Protein AF-A0A7S3N738-F1 (afdb_monomer_lite)

Organism: NCBI:txid151035

Secondary structure (DSSP, 8-state):
-HHHHHHHHHHHHHHH-SS-SSEEEHHHHHHHHHH-GGGG-----S-S-S----SS-HHHHHHHHHHHHHHHHHHHHHHHHTT-SEEEHHHHHHHHHHHHT-

InterPro domains:
  IPR002048 EF-hand domain [PF13405] (11-34)
  IPR002048 EF-hand domain [PS50222] (4-39)
  IPR011992 EF-hand domain pair [SSF47473] (9-96)
  IPR018247 EF-Hand 1, calcium-binding site [PS00018] (17-29)

Structure (mmCIF, N/CA/C/O backbone):
data_AF-A0A7S3N738-F1
#
_entry.id   AF-A0A7S3N738-F1
#
loop_
_atom_site.group_PDB
_atom_site.id
_atom_site.type_symbol
_atom_site.label_atom_id
_atom_site.label_alt_id
_atom_site.label_comp_id
_atom_site.label_asym_id
_atom_site.label_entity_id
_atom_site.label_seq_id
_atom_site.pdbx_PDB_ins_code
_atom_site.Cartn_x
_atom_site.Cartn_y
_atom_site.Cartn_z
_atom_site.occupancy
_atom_site.B_iso_or_equiv
_atom_site.auth_seq_id
_atom_site.auth_comp_id
_atom_site.auth_asym_id
_atom_site.auth_atom_id
_atom_site.pdbx_PDB_model_num
ATOM 1 N N . TYR A 1 1 ? -19.606 15.149 -9.761 1.00 43.62 1 TYR A N 1
ATOM 2 C CA . TYR A 1 1 ? -18.139 15.305 -9.695 1.00 43.62 1 TYR A CA 1
ATOM 3 C C . TYR A 1 1 ? -17.466 14.388 -8.668 1.00 43.62 1 TYR A C 1
ATOM 5 O O . TYR A 1 1 ? -16.304 14.082 -8.873 1.00 43.62 1 TYR A O 1
ATOM 13 N N . TYR A 1 2 ? -18.171 13.861 -7.654 1.00 49.97 2 TYR A N 1
ATOM 14 C CA . TYR A 1 2 ? -17.624 12.876 -6.696 1.00 49.97 2 TYR A CA 1
ATOM 15 C C . TYR A 1 2 ? -17.377 11.469 -7.265 1.00 49.97 2 TYR A C 1
ATOM 17 O O . TYR A 1 2 ? -16.510 10.750 -6.783 1.00 49.97 2 TYR A O 1
ATOM 25 N N . SER A 1 3 ? -18.105 11.078 -8.313 1.00 59.28 3 SER A N 1
ATOM 26 C CA . SER A 1 3 ? -18.079 9.710 -8.836 1.00 59.28 3 SER A CA 1
ATOM 27 C C . SER A 1 3 ? -16.707 9.289 -9.363 1.00 59.28 3 SER A C 1
ATOM 29 O O . SER A 1 3 ? -16.354 8.126 -9.240 1.00 59.28 3 SER A O 1
ATOM 31 N N . ASN A 1 4 ? -15.916 10.209 -9.918 1.00 72.69 4 ASN A N 1
ATOM 32 C CA . ASN A 1 4 ? -14.628 9.846 -10.511 1.00 72.69 4 ASN A CA 1
ATOM 33 C C . ASN A 1 4 ? -13.545 9.620 -9.453 1.00 72.69 4 ASN A C 1
ATOM 35 O O . ASN A 1 4 ? -12.836 8.628 -9.551 1.00 72.69 4 ASN A O 1
ATOM 39 N N . PHE A 1 5 ? -13.442 10.490 -8.442 1.00 77.12 5 PHE A N 1
ATOM 40 C CA . PHE A 1 5 ? -12.435 10.343 -7.386 1.00 77.12 5 PHE A CA 1
ATOM 41 C C . PHE A 1 5 ? -12.700 9.105 -6.526 1.00 77.12 5 PHE A C 1
ATOM 43 O O . PHE A 1 5 ? -11.785 8.325 -6.282 1.00 77.12 5 PHE A O 1
ATOM 50 N N . ASP A 1 6 ? -13.957 8.881 -6.140 1.00 78.81 6 ASP A N 1
ATOM 51 C CA . ASP A 1 6 ? -14.360 7.707 -5.363 1.00 78.81 6 ASP A CA 1
ATOM 52 C C . ASP A 1 6 ? -14.101 6.409 -6.145 1.00 78.81 6 ASP A C 1
ATOM 54 O O . ASP A 1 6 ? -13.421 5.510 -5.658 1.00 78.81 6 ASP A O 1
ATOM 58 N N . THR A 1 7 ? -14.502 6.363 -7.424 1.00 81.62 7 THR A N 1
ATOM 59 C CA . THR A 1 7 ? -14.256 5.199 -8.295 1.00 81.62 7 THR A CA 1
ATOM 60 C C . THR A 1 7 ? -12.764 4.961 -8.536 1.00 81.62 7 THR A C 1
ATOM 62 O O . THR A 1 7 ? -12.323 3.815 -8.554 1.00 81.62 7 THR A O 1
ATOM 65 N N . GLN A 1 8 ? -11.963 6.016 -8.711 1.00 82.56 8 GLN A N 1
ATOM 66 C CA . GLN A 1 8 ? -10.510 5.891 -8.860 1.00 82.56 8 GLN A CA 1
ATOM 67 C C . GLN A 1 8 ? -9.854 5.401 -7.568 1.00 82.56 8 GLN A C 1
ATOM 69 O O . GLN A 1 8 ? -8.997 4.525 -7.618 1.00 82.56 8 GLN A O 1
ATOM 74 N N . THR A 1 9 ? -10.282 5.920 -6.419 1.00 83.00 9 THR A N 1
ATOM 75 C CA . THR A 1 9 ? -9.768 5.519 -5.103 1.00 83.00 9 THR A CA 1
ATOM 76 C C . THR A 1 9 ? -10.121 4.066 -4.812 1.00 83.00 9 THR A C 1
ATOM 78 O O . THR A 1 9 ? -9.263 3.306 -4.373 1.00 83.00 9 THR A O 1
ATOM 81 N N . ARG A 1 10 ? -11.347 3.653 -5.148 1.00 84.81 10 ARG A N 1
ATOM 82 C CA . ARG A 1 10 ? -11.810 2.265 -5.083 1.00 84.81 10 ARG A CA 1
ATOM 83 C C . ARG A 1 10 ? -10.986 1.346 -5.975 1.00 84.81 10 ARG A C 1
ATOM 85 O O . ARG A 1 10 ? -10.508 0.328 -5.505 1.00 84.81 10 ARG A O 1
ATOM 92 N N . LEU A 1 11 ? -10.752 1.742 -7.226 1.00 86.00 11 LEU A N 1
ATOM 93 C CA . LEU A 1 11 ? -9.929 0.966 -8.152 1.00 86.00 11 LEU A CA 1
ATOM 94 C C . LEU A 1 11 ? -8.500 0.788 -7.627 1.00 86.00 11 LEU A C 1
ATOM 96 O O . LEU A 1 11 ? -7.936 -0.293 -7.736 1.00 86.00 11 LEU A O 1
ATOM 100 N N . VAL A 1 12 ? -7.905 1.846 -7.071 1.00 85.25 12 VAL A N 1
ATOM 101 C CA . VAL A 1 12 ? -6.559 1.778 -6.491 1.00 85.25 12 VAL A CA 1
ATOM 102 C C . VAL A 1 12 ? -6.547 0.881 -5.254 1.00 85.25 12 VAL A C 1
ATOM 104 O O . VAL A 1 12 ? -5.631 0.077 -5.111 1.00 85.25 12 VAL A O 1
ATOM 107 N N . PHE A 1 13 ? -7.561 0.976 -4.394 1.00 87.88 13 PHE A N 1
ATOM 108 C CA . PHE A 1 13 ? -7.705 0.095 -3.239 1.00 87.88 13 PHE A CA 1
ATOM 109 C C . PHE A 1 13 ? -7.821 -1.373 -3.663 1.00 87.88 13 PHE A C 1
ATOM 111 O O . PHE A 1 13 ? -7.071 -2.199 -3.162 1.00 87.88 13 PHE A O 1
ATOM 118 N N . ASP A 1 14 ? -8.660 -1.675 -4.655 1.00 86.31 14 ASP A N 1
ATOM 119 C CA . ASP A 1 14 ? -8.854 -3.030 -5.189 1.00 86.31 14 ASP A CA 1
ATOM 120 C C . ASP A 1 14 ? -7.584 -3.606 -5.845 1.00 86.31 14 ASP A C 1
ATOM 122 O O . ASP A 1 14 ? -7.433 -4.821 -5.950 1.00 86.31 14 ASP A O 1
ATOM 126 N N . ILE A 1 15 ? -6.669 -2.755 -6.326 1.00 86.12 15 ILE A N 1
ATOM 127 C CA . ILE A 1 15 ? -5.359 -3.202 -6.823 1.00 86.12 15 ILE A CA 1
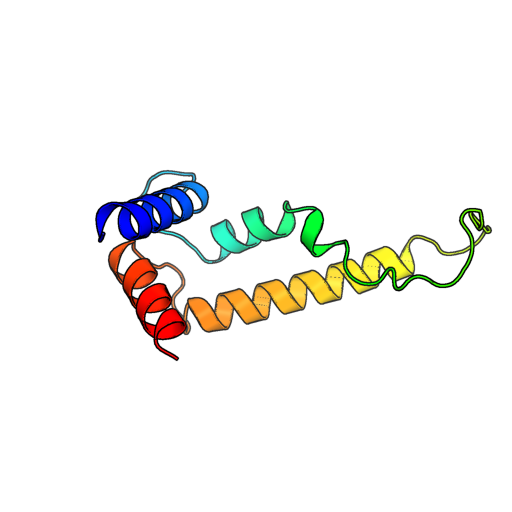ATOM 128 C C . ILE A 1 15 ? -4.469 -3.644 -5.658 1.00 86.12 15 ILE A C 1
ATOM 130 O O . ILE A 1 15 ? -3.705 -4.593 -5.823 1.00 86.12 15 ILE A O 1
ATOM 134 N N . TYR A 1 16 ? -4.548 -2.953 -4.517 1.00 86.00 16 TYR A N 1
ATOM 135 C CA . TYR A 1 16 ? -3.771 -3.278 -3.324 1.00 86.00 16 TYR A CA 1
ATOM 136 C C . TYR A 1 16 ? -4.357 -4.456 -2.530 1.00 86.00 16 TYR A C 1
ATOM 138 O O . TYR A 1 16 ? -3.590 -5.288 -2.057 1.00 86.00 16 TYR A O 1
ATOM 146 N N . ASP A 1 17 ? -5.682 -4.558 -2.427 1.00 86.94 17 ASP A N 1
ATOM 147 C CA . ASP A 1 17 ? -6.416 -5.650 -1.770 1.00 86.94 17 ASP A CA 1
ATOM 148 C C . ASP A 1 17 ? -6.546 -6.863 -2.717 1.00 86.94 17 ASP A C 1
ATOM 150 O O . ASP A 1 17 ? -7.577 -7.098 -3.358 1.00 86.94 17 ASP A O 1
ATOM 154 N N . PHE A 1 18 ? -5.447 -7.608 -2.882 1.00 79.81 18 PHE A N 1
ATOM 155 C CA . PHE A 1 18 ? -5.380 -8.723 -3.837 1.00 79.81 18 PHE A CA 1
ATOM 156 C C . PHE A 1 18 ? -6.265 -9.913 -3.426 1.00 79.81 18 PHE A C 1
ATOM 158 O O . PHE A 1 18 ? -6.820 -10.596 -4.297 1.00 79.81 18 PHE A O 1
ATOM 165 N N . ASP A 1 19 ? -6.372 -10.186 -2.123 1.00 82.94 19 ASP A N 1
ATOM 166 C CA . ASP A 1 19 ? -7.135 -11.301 -1.559 1.00 82.94 19 ASP A CA 1
ATOM 167 C C . ASP A 1 19 ? -8.594 -10.936 -1.251 1.00 82.94 19 ASP A C 1
ATOM 169 O O . ASP A 1 19 ? -9.405 -11.834 -1.004 1.00 82.94 19 ASP A O 1
ATOM 173 N N . LYS A 1 20 ? -8.960 -9.659 -1.418 1.00 84.75 20 LYS A N 1
ATOM 174 C CA . LYS A 1 20 ? -10.321 -9.123 -1.289 1.00 84.75 20 LYS A CA 1
ATOM 175 C C . LYS A 1 20 ? -10.881 -9.301 0.114 1.00 84.75 20 LYS A C 1
ATOM 177 O O . LYS A 1 20 ? -12.079 -9.564 0.276 1.00 84.75 20 LYS A O 1
ATOM 182 N N . ASP A 1 21 ? -10.021 -9.191 1.121 1.00 87.44 21 ASP A N 1
ATOM 183 C CA . ASP A 1 21 ? -10.416 -9.289 2.525 1.00 87.44 21 ASP A CA 1
ATOM 184 C C . ASP A 1 21 ? -10.961 -7.950 3.071 1.00 87.44 21 ASP A C 1
ATOM 186 O O . ASP A 1 21 ? -11.502 -7.897 4.183 1.00 87.44 21 ASP A O 1
ATOM 190 N N . GLY A 1 22 ? -10.908 -6.886 2.257 1.00 86.44 22 GLY A N 1
ATOM 191 C CA . GLY A 1 22 ? -11.358 -5.540 2.601 1.00 86.44 22 GLY A CA 1
ATOM 192 C C . GLY A 1 22 ? -10.325 -4.738 3.393 1.00 86.44 22 GLY A C 1
ATOM 193 O O . GLY A 1 22 ? -10.641 -3.646 3.885 1.00 86.44 22 GLY A O 1
ATOM 194 N N . PHE A 1 23 ? -9.108 -5.258 3.523 1.00 88.75 23 PHE A N 1
ATOM 195 C CA . PHE A 1 23 ? -7.978 -4.625 4.172 1.00 88.75 23 PHE A CA 1
ATOM 196 C C . PHE A 1 23 ? -6.776 -4.613 3.233 1.00 88.75 23 PHE A C 1
ATOM 198 O O . PHE A 1 23 ? -6.539 -5.506 2.439 1.00 88.75 23 PHE A O 1
ATOM 205 N N . VAL A 1 24 ? -5.969 -3.568 3.357 1.00 89.50 24 VAL A N 1
ATOM 206 C CA . VAL A 1 24 ? -4.667 -3.503 2.700 1.00 89.50 24 VAL A CA 1
ATOM 207 C C . VAL A 1 24 ? -3.616 -3.554 3.786 1.00 89.50 24 VAL A C 1
ATOM 209 O O . VAL A 1 24 ? -3.620 -2.719 4.699 1.00 89.50 24 VAL A O 1
ATOM 212 N N . THR A 1 25 ? -2.717 -4.530 3.715 1.00 89.31 25 THR A N 1
ATOM 213 C CA . THR A 1 25 ? -1.583 -4.627 4.632 1.00 89.31 25 THR A CA 1
ATOM 214 C C . THR A 1 25 ? -0.370 -3.883 4.085 1.00 89.31 25 THR A C 1
ATOM 216 O O . THR A 1 25 ? -0.259 -3.578 2.894 1.00 89.31 25 THR A O 1
ATOM 219 N N . LYS A 1 26 ? 0.587 -3.593 4.971 1.00 87.44 26 LYS A N 1
ATOM 220 C CA . LYS A 1 26 ? 1.879 -3.024 4.563 1.00 87.44 26 LYS A CA 1
ATOM 221 C C . LYS A 1 26 ? 2.585 -3.877 3.507 1.00 87.44 26 LYS A C 1
ATOM 223 O O . LYS A 1 26 ? 3.233 -3.335 2.611 1.00 87.44 26 LYS A O 1
ATOM 228 N N . GLU A 1 27 ? 2.481 -5.198 3.628 1.00 83.94 27 GLU A N 1
ATOM 229 C CA . GLU A 1 27 ? 3.194 -6.120 2.749 1.00 83.94 27 GLU A CA 1
ATOM 230 C C . GLU A 1 27 ? 2.579 -6.135 1.345 1.00 83.94 27 GLU A C 1
ATOM 232 O O . GLU A 1 27 ? 3.327 -6.148 0.371 1.00 83.94 27 GLU A O 1
ATOM 237 N N . ASP A 1 28 ? 1.255 -5.998 1.218 1.00 85.00 28 ASP A N 1
ATOM 238 C CA . ASP A 1 28 ? 0.576 -5.932 -0.086 1.00 85.00 28 ASP A CA 1
ATOM 239 C C . ASP A 1 28 ? 1.050 -4.727 -0.905 1.00 85.00 28 ASP A C 1
ATOM 241 O O . ASP A 1 28 ? 1.441 -4.842 -2.073 1.00 85.00 28 ASP A O 1
ATOM 245 N N . VAL A 1 29 ? 1.116 -3.560 -0.256 1.00 84.88 29 VAL A N 1
ATOM 246 C CA . VAL A 1 29 ? 1.620 -2.323 -0.866 1.00 84.88 29 VAL A CA 1
ATOM 247 C C . VAL A 1 29 ? 3.094 -2.468 -1.236 1.00 84.88 29 VAL A C 1
ATOM 249 O O . VAL A 1 29 ? 3.496 -2.101 -2.343 1.00 84.88 29 VAL A O 1
ATOM 252 N N . ARG A 1 30 ? 3.911 -3.041 -0.344 1.00 83.75 30 ARG A N 1
ATOM 253 C CA . ARG A 1 30 ? 5.340 -3.275 -0.592 1.00 83.75 30 ARG A CA 1
ATOM 254 C C . ARG A 1 30 ? 5.562 -4.173 -1.801 1.00 83.75 30 ARG A C 1
ATOM 256 O O . ARG A 1 30 ? 6.392 -3.858 -2.658 1.00 83.75 30 ARG A O 1
ATOM 263 N N . ILE A 1 31 ? 4.819 -5.273 -1.867 1.00 83.38 31 ILE A N 1
ATOM 264 C CA . ILE A 1 31 ? 4.843 -6.235 -2.961 1.00 83.38 31 ILE A CA 1
ATOM 265 C C . ILE A 1 31 ? 4.548 -5.501 -4.265 1.00 83.38 31 ILE A C 1
ATOM 267 O O . ILE A 1 31 ? 5.405 -5.474 -5.150 1.00 83.38 31 ILE A O 1
ATOM 271 N N . ILE A 1 32 ? 3.408 -4.821 -4.360 1.00 83.19 32 ILE A N 1
ATOM 272 C CA . ILE A 1 32 ? 2.982 -4.143 -5.589 1.00 83.19 32 ILE A CA 1
ATOM 273 C C . ILE A 1 32 ? 3.999 -3.089 -6.027 1.00 83.19 32 ILE A C 1
ATOM 275 O O . ILE A 1 32 ? 4.433 -3.103 -7.181 1.00 83.19 32 ILE A O 1
ATOM 279 N N . LEU A 1 33 ? 4.466 -2.236 -5.110 1.00 79.19 33 LEU A N 1
ATOM 280 C CA . LEU A 1 33 ? 5.472 -1.219 -5.423 1.00 79.19 33 LEU A CA 1
ATOM 281 C C . LEU A 1 33 ? 6.800 -1.844 -5.885 1.00 79.19 33 LEU A C 1
ATOM 283 O O . LEU A 1 33 ? 7.422 -1.341 -6.819 1.00 79.19 33 LEU A O 1
ATOM 287 N N . SER A 1 34 ? 7.218 -2.983 -5.324 1.00 76.50 34 SER A N 1
ATOM 288 C CA . SER A 1 34 ? 8.461 -3.662 -5.727 1.00 76.50 34 SER A CA 1
ATOM 289 C C . SER A 1 34 ? 8.439 -4.200 -7.171 1.00 76.50 34 SER A C 1
ATOM 291 O O . SER A 1 34 ? 9.488 -4.289 -7.836 1.00 76.50 34 SER A O 1
ATOM 293 N N . TYR A 1 35 ? 7.243 -4.522 -7.673 1.00 75.25 35 TYR A N 1
ATOM 294 C CA . TYR A 1 35 ? 7.026 -5.029 -9.026 1.00 75.25 35 TYR A CA 1
ATOM 295 C C . TYR A 1 35 ? 6.895 -3.920 -10.073 1.00 75.25 35 TYR A C 1
ATOM 297 O O . TYR A 1 35 ? 7.125 -4.191 -11.252 1.00 75.25 35 TYR A O 1
ATOM 305 N N . ILE A 1 36 ? 6.617 -2.673 -9.674 1.00 75.81 36 ILE A N 1
ATOM 306 C CA . ILE A 1 36 ? 6.499 -1.538 -10.597 1.00 75.81 36 ILE A CA 1
ATOM 307 C C . ILE A 1 36 ? 7.886 -1.179 -11.174 1.00 75.81 36 ILE A C 1
ATOM 309 O O . ILE A 1 36 ? 8.758 -0.670 -10.462 1.00 75.81 36 ILE A O 1
ATOM 313 N N . PRO A 1 37 ? 8.136 -1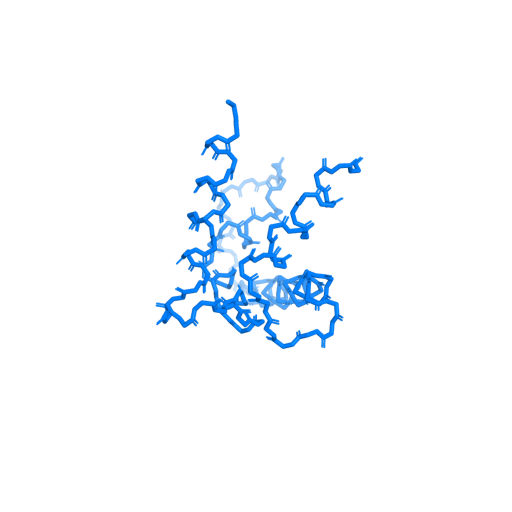.398 -12.485 1.00 59.06 37 PRO A N 1
ATOM 314 C CA . PRO A 1 37 ? 9.462 -1.196 -13.076 1.00 59.06 37 PRO A CA 1
ATOM 315 C C . PRO A 1 37 ? 9.887 0.277 -13.132 1.00 59.06 37 PRO A C 1
ATOM 317 O O . PRO A 1 37 ? 11.078 0.570 -13.213 1.00 59.06 37 PRO A O 1
ATOM 320 N N . SER A 1 38 ? 8.933 1.213 -13.105 1.00 56.44 38 SER A N 1
ATOM 321 C CA . SER A 1 38 ? 9.190 2.653 -13.239 1.00 56.44 38 SER A CA 1
ATOM 322 C C . SER A 1 38 ? 9.857 3.279 -12.012 1.00 56.44 38 SER A C 1
ATOM 324 O O . SER A 1 38 ? 10.557 4.276 -12.174 1.00 56.44 38 SER A O 1
ATOM 326 N N . LEU A 1 39 ? 9.746 2.670 -10.823 1.00 56.19 39 LEU A N 1
ATOM 327 C CA . LEU A 1 39 ? 10.507 3.092 -9.637 1.00 56.19 39 LEU A CA 1
ATOM 328 C C . LEU A 1 39 ? 12.012 2.822 -9.793 1.00 56.19 39 LEU A C 1
ATOM 330 O O . LEU A 1 3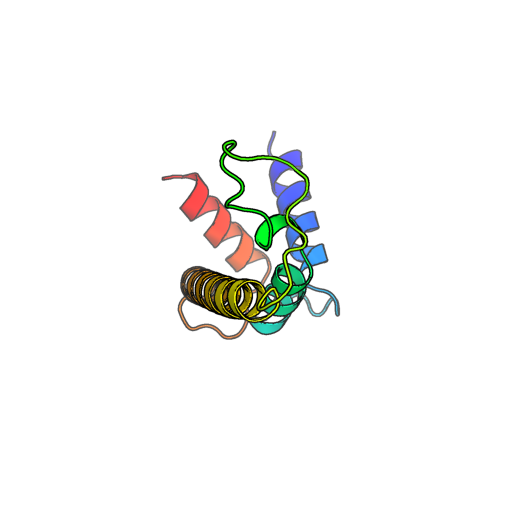9 ? 12.834 3.524 -9.221 1.00 56.19 39 LEU A O 1
ATOM 334 N N . LYS A 1 40 ? 12.392 1.867 -10.653 1.00 54.72 40 LYS A N 1
ATOM 335 C CA . LYS A 1 40 ? 13.792 1.504 -10.945 1.00 54.72 40 LYS A CA 1
ATOM 336 C C . LYS A 1 40 ? 14.468 2.457 -11.933 1.00 54.72 40 LYS A C 1
ATOM 338 O O . LYS A 1 40 ? 15.647 2.302 -12.234 1.00 54.72 40 LYS A O 1
ATOM 343 N N . LYS A 1 41 ? 13.720 3.419 -12.485 1.00 55.09 41 LYS A N 1
ATOM 344 C CA . LYS A 1 41 ? 14.116 4.188 -13.670 1.00 55.09 41 LYS A CA 1
ATOM 345 C C . LYS A 1 41 ? 14.096 5.696 -13.419 1.00 55.09 41 LYS A C 1
ATOM 347 O O . LYS A 1 41 ? 13.554 6.452 -14.217 1.00 55.09 41 LYS A O 1
ATOM 352 N N . LYS A 1 42 ? 14.723 6.162 -12.338 1.00 52.00 42 LYS A N 1
ATOM 353 C CA . LYS A 1 42 ? 15.059 7.585 -12.184 1.00 52.00 42 LYS A CA 1
ATOM 354 C C . LYS A 1 42 ? 16.502 7.751 -11.737 1.00 52.00 42 LYS A C 1
ATOM 356 O O . LYS A 1 42 ? 16.759 7.802 -10.549 1.00 52.00 42 LYS A O 1
ATOM 361 N N . ARG A 1 43 ? 17.404 7.828 -12.725 1.00 49.69 43 ARG A N 1
ATOM 362 C CA . ARG A 1 43 ? 18.513 8.798 -12.898 1.00 49.69 43 ARG A CA 1
ATOM 363 C C . ARG A 1 43 ? 19.251 8.459 -14.201 1.00 49.69 43 ARG A C 1
ATOM 365 O O . ARG A 1 43 ? 20.386 8.008 -14.194 1.00 49.69 43 ARG A O 1
ATOM 372 N N . ARG A 1 44 ? 18.590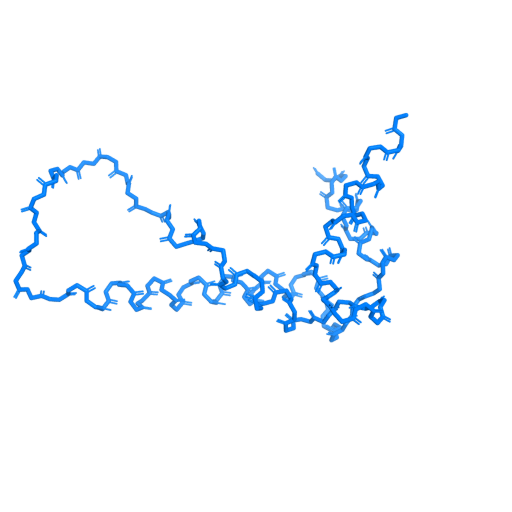 8.631 -15.345 1.00 45.41 44 ARG A N 1
ATOM 373 C CA . ARG A 1 44 ? 19.312 8.844 -16.607 1.00 45.41 44 ARG A CA 1
ATOM 374 C C . ARG A 1 44 ? 19.052 10.280 -17.003 1.00 45.41 44 ARG A C 1
ATOM 376 O O . ARG A 1 44 ? 18.167 10.562 -17.801 1.00 45.41 44 ARG A O 1
ATOM 383 N N . ASP A 1 45 ? 19.755 11.170 -16.314 1.00 43.97 45 ASP A N 1
ATOM 384 C CA . ASP A 1 45 ? 19.947 12.514 -16.823 1.00 43.97 45 ASP A CA 1
ATOM 385 C C . ASP A 1 45 ? 20.752 12.384 -18.120 1.00 43.97 45 ASP A C 1
ATOM 387 O O . ASP A 1 45 ? 21.686 11.580 -18.214 1.00 43.97 45 ASP A O 1
ATOM 391 N N . HIS A 1 46 ? 20.318 13.086 -19.155 1.00 44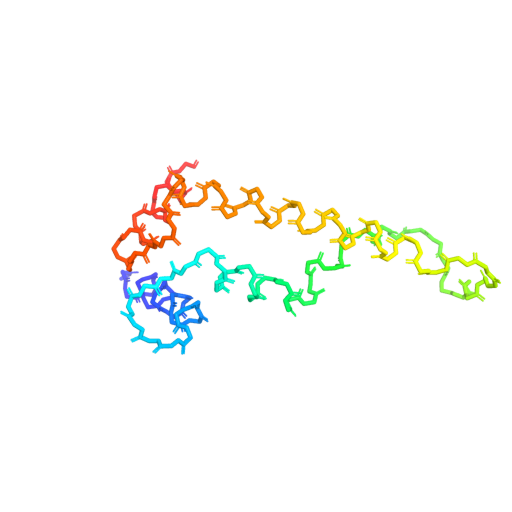.25 46 HIS A N 1
ATOM 392 C CA . HIS A 1 46 ? 20.905 13.008 -20.482 1.00 44.25 46 HIS A CA 1
ATOM 393 C C . HIS A 1 46 ? 22.278 13.689 -20.487 1.00 44.25 46 HIS A C 1
ATOM 395 O O . HIS A 1 46 ? 22.405 14.853 -20.850 1.00 44.25 46 HIS A O 1
ATOM 401 N N . SER A 1 47 ? 23.331 12.942 -20.174 1.00 43.91 47 SER A N 1
ATOM 402 C CA . SER A 1 47 ? 24.635 13.166 -20.789 1.00 43.91 47 SER A CA 1
ATOM 403 C C . SER A 1 47 ? 25.419 11.862 -20.809 1.00 43.91 47 SER A C 1
ATOM 405 O O . SER A 1 47 ? 25.617 11.240 -19.775 1.00 43.91 47 SER A O 1
ATOM 407 N N . HIS A 1 48 ? 25.903 11.510 -22.000 1.00 39.72 48 HIS A N 1
ATOM 408 C CA . HIS A 1 48 ? 26.822 10.414 -22.327 1.00 39.72 48 HIS A CA 1
ATOM 409 C C . HIS A 1 48 ? 26.199 9.114 -22.864 1.00 39.72 48 HIS A C 1
ATOM 411 O O . HIS A 1 48 ? 25.825 8.200 -22.144 1.00 39.72 48 HIS A O 1
ATOM 417 N N . LYS A 1 49 ? 26.177 9.082 -24.206 1.00 39.88 49 LYS A N 1
ATOM 418 C CA . LYS A 1 49 ? 26.518 7.966 -25.104 1.00 39.88 49 LYS A CA 1
ATOM 419 C C . LYS A 1 49 ? 26.005 6.575 -24.715 1.00 39.88 49 LYS A C 1
ATOM 421 O O . LYS A 1 49 ? 26.577 5.879 -23.884 1.00 39.88 49 LYS A O 1
ATOM 426 N N . GLU A 1 50 ? 25.010 6.124 -25.473 1.00 40.75 50 GLU A N 1
ATOM 427 C CA . GLU A 1 50 ? 24.725 4.703 -25.668 1.00 40.75 50 GLU A CA 1
ATOM 428 C C . GLU A 1 50 ? 25.998 3.991 -26.162 1.00 40.75 50 GLU A C 1
ATOM 430 O O . GLU A 1 50 ? 26.589 4.413 -27.157 1.00 40.75 50 GLU A O 1
ATOM 435 N N . GLY A 1 51 ? 26.443 2.942 -25.457 1.00 48.41 51 GLY A N 1
ATOM 436 C CA . GLY A 1 51 ? 27.538 2.083 -25.933 1.00 48.41 51 GLY A CA 1
ATOM 437 C C . GLY A 1 51 ? 28.665 1.728 -24.958 1.00 48.41 51 GLY A C 1
ATOM 438 O O . GLY A 1 51 ? 29.657 1.178 -25.418 1.00 48.41 51 GLY A O 1
ATOM 439 N N . LEU A 1 52 ? 28.551 1.973 -23.650 1.00 40.09 52 LEU A N 1
ATOM 440 C CA . LEU A 1 52 ? 29.506 1.445 -22.660 1.00 40.09 52 LEU A CA 1
ATOM 441 C C . LEU A 1 52 ? 28.888 0.269 -21.893 1.00 40.09 52 LEU A C 1
ATOM 443 O O . LEU A 1 52 ? 28.568 0.358 -20.713 1.00 40.09 52 LEU A O 1
ATOM 447 N N . TYR A 1 53 ? 28.724 -0.857 -22.591 1.00 47.09 53 TYR A N 1
ATOM 448 C CA . TYR A 1 53 ? 28.830 -2.173 -21.952 1.00 47.09 53 TYR A CA 1
ATOM 449 C C . TYR A 1 53 ? 30.319 -2.405 -21.638 1.00 47.09 53 TYR A C 1
ATOM 451 O O . TYR A 1 53 ? 30.966 -3.228 -22.276 1.00 47.09 53 TYR A O 1
ATOM 459 N N . ASP A 1 54 ? 30.889 -1.625 -20.716 1.00 42.62 54 ASP A N 1
ATOM 460 C CA . ASP A 1 54 ? 32.304 -1.735 -20.352 1.00 42.62 54 ASP A CA 1
ATOM 461 C C . ASP A 1 54 ? 32.446 -2.584 -19.083 1.00 42.62 54 ASP A C 1
ATOM 463 O O . ASP A 1 54 ? 32.350 -2.137 -17.945 1.00 42.62 54 ASP A O 1
ATOM 467 N N . GLN A 1 55 ? 32.524 -3.883 -19.348 1.00 50.97 55 GLN A N 1
ATOM 468 C CA . GLN A 1 55 ? 33.590 -4.782 -18.914 1.00 50.97 55 GLN A CA 1
ATOM 469 C C . GLN A 1 55 ? 33.894 -5.030 -17.423 1.00 50.97 55 GLN A C 1
ATOM 471 O O . GLN A 1 55 ? 34.548 -6.029 -17.175 1.00 50.97 55 GLN A O 1
ATOM 476 N N . GLU A 1 56 ? 33.389 -4.299 -16.428 1.00 45.50 56 GLU A N 1
ATOM 477 C CA . GLU A 1 56 ? 33.572 -4.655 -15.001 1.00 45.50 56 GLU A CA 1
ATOM 478 C C . GLU A 1 56 ? 32.607 -3.835 -14.110 1.00 45.50 56 GLU A C 1
ATOM 480 O O . GLU A 1 56 ? 32.857 -2.669 -13.836 1.00 45.50 56 GLU A O 1
ATOM 485 N N . GLY A 1 57 ? 31.493 -4.415 -13.629 1.00 46.84 57 GLY A N 1
ATOM 486 C CA . GLY A 1 57 ? 30.770 -3.833 -12.474 1.00 46.84 57 GLY A CA 1
ATOM 487 C C . GLY A 1 57 ? 29.300 -3.405 -12.623 1.00 46.84 57 GLY A C 1
ATOM 488 O O . GLY A 1 57 ? 28.784 -2.741 -11.730 1.00 46.84 57 GLY A O 1
ATOM 489 N N . GLY A 1 58 ? 28.565 -3.840 -13.653 1.00 49.22 58 GLY A N 1
ATOM 490 C CA . GLY A 1 58 ? 27.135 -3.501 -13.823 1.00 49.22 58 GLY A CA 1
ATOM 491 C C . GLY A 1 58 ? 26.158 -4.014 -12.742 1.00 49.22 58 GLY A C 1
ATOM 492 O O . GLY A 1 58 ? 24.984 -3.674 -12.777 1.00 49.22 58 GLY A O 1
ATOM 493 N N . GLY A 1 59 ? 26.602 -4.831 -11.779 1.00 52.03 59 GLY A N 1
ATOM 494 C CA . GLY A 1 59 ? 25.728 -5.406 -10.744 1.00 52.03 59 GLY A CA 1
ATOM 495 C C . GLY A 1 59 ? 25.614 -4.592 -9.449 1.00 52.03 59 GLY A C 1
ATOM 496 O O . GLY A 1 59 ? 24.605 -4.693 -8.753 1.00 52.03 59 GLY A O 1
ATOM 497 N N . GLN A 1 60 ? 26.629 -3.795 -9.099 1.00 51.25 60 GLN A N 1
ATOM 498 C CA . GLN A 1 60 ? 26.676 -3.090 -7.808 1.00 51.25 60 GLN A CA 1
ATOM 499 C C . GLN A 1 60 ? 25.838 -1.809 -7.803 1.00 51.25 60 GLN A C 1
ATOM 501 O O . GLN A 1 60 ? 25.170 -1.529 -6.809 1.00 51.25 60 GLN A O 1
ATOM 506 N N . GLU A 1 61 ? 25.817 -1.066 -8.911 1.00 54.28 61 GLU A N 1
ATOM 507 C CA . GLU A 1 61 ? 24.954 0.114 -9.056 1.00 54.28 61 GLU A CA 1
ATOM 508 C C . GLU A 1 61 ? 23.473 -0.279 -9.061 1.00 54.28 61 GLU A C 1
ATOM 510 O O . GLU A 1 61 ? 22.674 0.317 -8.340 1.00 54.28 61 GLU A O 1
ATOM 515 N N . ASP A 1 62 ? 23.123 -1.357 -9.769 1.00 64.50 62 ASP A N 1
ATOM 516 C CA . ASP A 1 62 ? 21.777 -1.932 -9.753 1.00 64.50 62 ASP A CA 1
ATOM 517 C C . ASP A 1 62 ? 21.373 -2.422 -8.355 1.00 64.50 62 ASP A C 1
ATOM 519 O O . ASP A 1 62 ? 20.212 -2.294 -7.963 1.00 64.50 62 ASP A O 1
ATOM 523 N N . PHE A 1 63 ? 22.311 -2.981 -7.585 1.00 66.50 63 PHE A N 1
ATOM 524 C CA . PHE A 1 63 ? 22.055 -3.436 -6.219 1.00 66.50 63 PHE A CA 1
ATOM 525 C C . PHE A 1 63 ? 21.845 -2.269 -5.247 1.00 66.50 63 PHE A C 1
ATOM 527 O O . PHE A 1 63 ? 20.846 -2.249 -4.531 1.00 66.50 63 PHE A O 1
ATOM 534 N N . ASN A 1 64 ? 22.725 -1.266 -5.260 1.00 70.75 64 ASN A N 1
ATOM 535 C CA . ASN A 1 64 ? 22.591 -0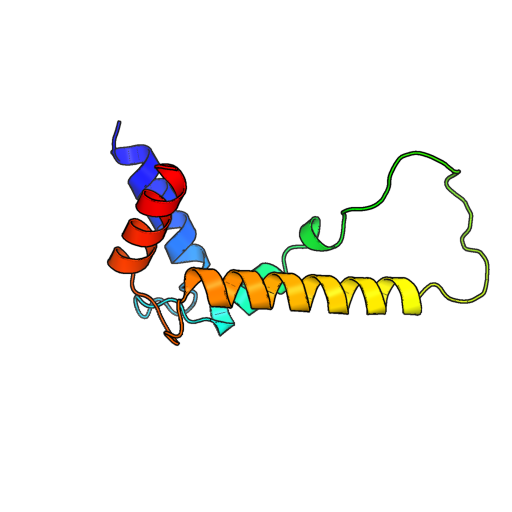.079 -4.412 1.00 70.75 64 ASN A CA 1
ATOM 536 C C . ASN A 1 64 ? 21.315 0.708 -4.738 1.00 70.75 64 ASN A C 1
ATOM 538 O O . ASN A 1 64 ? 20.602 1.123 -3.826 1.00 70.75 64 ASN A O 1
ATOM 542 N N . MET A 1 65 ? 20.976 0.838 -6.023 1.00 70.38 65 MET A N 1
ATOM 543 C CA . MET A 1 65 ? 19.715 1.435 -6.467 1.00 70.38 65 MET A CA 1
ATOM 544 C C . MET A 1 65 ? 18.510 0.648 -5.929 1.00 70.38 65 MET A C 1
ATOM 546 O O . MET A 1 65 ? 17.544 1.232 -5.445 1.00 70.38 65 MET A O 1
ATOM 550 N N . ARG A 1 66 ? 18.559 -0.692 -5.969 1.00 72.12 66 ARG A N 1
ATOM 551 C CA . ARG A 1 66 ? 17.494 -1.539 -5.407 1.00 72.12 66 ARG A CA 1
ATOM 552 C C . ARG A 1 66 ? 17.345 -1.353 -3.901 1.00 72.12 66 ARG A C 1
ATOM 554 O O . ARG A 1 66 ? 16.209 -1.319 -3.443 1.00 72.12 66 ARG A O 1
ATOM 561 N N . ILE A 1 67 ? 18.444 -1.225 -3.154 1.00 78.56 67 ILE A N 1
ATOM 562 C CA . ILE A 1 67 ? 18.395 -0.954 -1.709 1.00 78.56 67 ILE A CA 1
ATOM 563 C C . ILE A 1 67 ? 17.722 0.395 -1.452 1.00 78.56 67 ILE A C 1
ATOM 565 O O . ILE A 1 67 ? 16.770 0.456 -0.683 1.00 78.56 67 ILE A O 1
ATOM 569 N N . GLN A 1 68 ? 18.146 1.450 -2.151 1.00 80.19 68 GLN A N 1
ATOM 570 C CA . GLN A 1 68 ? 17.575 2.791 -1.988 1.00 80.19 68 GLN A CA 1
ATOM 571 C C . GLN A 1 68 ? 16.070 2.823 -2.274 1.00 80.19 68 GLN A C 1
ATOM 573 O O . GLN A 1 68 ? 15.309 3.379 -1.491 1.00 80.19 68 GLN A O 1
ATOM 578 N N . ILE A 1 69 ? 15.619 2.162 -3.343 1.00 78.38 69 ILE A N 1
ATOM 579 C CA . ILE A 1 69 ? 14.188 2.070 -3.670 1.00 78.38 69 ILE A CA 1
ATOM 580 C C . ILE A 1 69 ? 13.418 1.314 -2.582 1.00 78.38 69 ILE A C 1
ATOM 582 O O . ILE A 1 69 ? 12.297 1.688 -2.250 1.00 78.38 69 ILE A O 1
ATOM 586 N N . GLN A 1 70 ? 13.989 0.244 -2.027 1.00 80.94 70 GLN A N 1
ATOM 587 C CA . GLN A 1 70 ? 13.352 -0.499 -0.936 1.00 80.94 70 GLN A CA 1
ATOM 588 C C . GLN A 1 70 ? 13.253 0.339 0.346 1.00 80.94 70 GLN A C 1
ATOM 590 O O . GLN A 1 70 ? 12.223 0.278 1.022 1.00 80.94 70 GLN A O 1
ATOM 595 N N . ASP A 1 71 ? 14.268 1.148 0.651 1.00 84.69 71 ASP A N 1
ATOM 596 C CA . ASP A 1 71 ? 14.239 2.088 1.775 1.00 84.69 71 ASP A CA 1
ATOM 597 C C . ASP A 1 71 ? 13.182 3.182 1.561 1.00 84.69 71 ASP A C 1
ATOM 599 O O . ASP A 1 71 ? 12.401 3.462 2.470 1.00 84.69 71 ASP A O 1
ATOM 603 N N . GLU A 1 72 ? 13.087 3.755 0.357 1.00 83.50 72 GLU A N 1
ATOM 604 C CA . GLU A 1 72 ? 12.060 4.748 0.010 1.00 83.50 72 GLU A CA 1
ATOM 605 C C . GLU A 1 72 ? 10.642 4.168 0.102 1.00 83.50 72 GLU A C 1
ATOM 607 O O . GLU A 1 72 ? 9.754 4.789 0.689 1.00 83.50 72 GLU A O 1
ATOM 612 N N . ILE A 1 73 ? 10.427 2.955 -0.424 1.00 83.44 73 ILE A N 1
ATOM 613 C CA . ILE A 1 73 ? 9.146 2.242 -0.306 1.00 83.44 73 ILE A CA 1
ATOM 614 C C . ILE A 1 73 ? 8.802 2.014 1.170 1.00 83.44 73 ILE A C 1
ATOM 616 O O . ILE A 1 73 ? 7.660 2.228 1.571 1.00 83.44 73 ILE A O 1
ATOM 620 N N . SER A 1 74 ? 9.780 1.624 1.990 1.00 84.56 74 SER A N 1
ATOM 621 C CA . SER A 1 74 ? 9.562 1.389 3.422 1.00 84.56 74 SER A CA 1
ATOM 622 C C . SER A 1 74 ? 9.167 2.676 4.152 1.00 84.56 74 SER A C 1
ATOM 624 O O . SER A 1 74 ? 8.202 2.678 4.914 1.00 84.56 74 SER A O 1
ATOM 626 N N . GLN A 1 75 ? 9.846 3.791 3.864 1.00 85.50 75 GLN A N 1
ATOM 627 C CA . GLN A 1 75 ? 9.507 5.102 4.427 1.00 85.50 75 GLN A CA 1
ATOM 628 C C . GLN A 1 75 ? 8.103 5.559 4.017 1.00 85.50 75 GLN A C 1
ATOM 630 O O . GLN A 1 75 ? 7.343 6.034 4.862 1.00 85.50 75 GLN A O 1
ATOM 635 N N . LEU A 1 76 ? 7.737 5.385 2.742 1.00 83.06 76 LEU A N 1
ATOM 636 C CA . LEU A 1 76 ? 6.403 5.714 2.236 1.00 83.06 76 LEU A CA 1
ATOM 637 C C . LEU A 1 76 ? 5.323 4.922 2.986 1.00 83.06 76 LEU A C 1
ATOM 639 O O . LEU A 1 76 ? 4.359 5.504 3.481 1.00 83.06 76 LEU A O 1
ATOM 643 N N . ILE A 1 77 ? 5.510 3.606 3.114 1.00 84.31 77 ILE A N 1
ATOM 644 C CA . ILE A 1 77 ? 4.569 2.722 3.808 1.00 84.31 77 ILE A CA 1
ATOM 645 C C . ILE A 1 77 ? 4.424 3.131 5.275 1.00 84.31 77 ILE A C 1
ATOM 647 O O . ILE A 1 77 ? 3.307 3.197 5.786 1.00 84.31 77 ILE A O 1
ATOM 651 N N . ASP A 1 78 ? 5.517 3.459 5.963 1.00 85.19 78 ASP A N 1
ATOM 652 C CA . ASP A 1 78 ? 5.445 3.873 7.364 1.00 85.19 78 ASP A CA 1
ATOM 653 C C . ASP A 1 78 ? 4.704 5.202 7.563 1.00 85.19 78 ASP A C 1
ATOM 655 O O . ASP A 1 78 ? 3.938 5.335 8.526 1.00 85.19 78 ASP A O 1
ATOM 659 N N . ILE A 1 79 ? 4.860 6.155 6.636 1.00 82.38 79 ILE A N 1
ATOM 660 C CA . ILE A 1 79 ? 4.108 7.418 6.636 1.00 82.38 79 ILE A CA 1
ATOM 661 C C . ILE A 1 79 ? 2.615 7.155 6.414 1.00 82.38 79 ILE A C 1
ATOM 663 O O . ILE A 1 79 ? 1.785 7.670 7.167 1.00 82.38 79 ILE A O 1
ATOM 667 N N . THR A 1 80 ? 2.268 6.338 5.416 1.00 79.69 80 THR A N 1
ATOM 668 C CA . THR A 1 80 ? 0.873 6.026 5.075 1.00 79.69 80 THR A CA 1
ATOM 669 C C . THR A 1 80 ? 0.175 5.275 6.208 1.00 79.69 80 THR A C 1
ATOM 671 O O . THR A 1 80 ? -0.942 5.622 6.584 1.00 79.69 80 THR A O 1
ATOM 674 N N . PHE A 1 81 ? 0.835 4.286 6.808 1.00 83.56 81 PHE A N 1
ATOM 675 C CA . PHE A 1 81 ? 0.207 3.412 7.798 1.00 83.56 81 PHE A CA 1
ATOM 676 C C . PHE A 1 81 ? 0.285 3.941 9.238 1.00 83.56 81 PHE A C 1
ATOM 678 O O . PHE A 1 81 ? -0.405 3.412 10.107 1.00 83.56 81 PHE A O 1
ATOM 685 N N . LYS A 1 82 ? 1.096 4.969 9.538 1.00 80.38 82 LYS A N 1
ATOM 686 C CA . LYS A 1 82 ? 1.199 5.605 10.874 1.00 80.38 82 LYS A CA 1
ATOM 687 C C . LYS A 1 82 ? 1.291 4.596 12.041 1.00 80.38 82 LYS A C 1
ATOM 689 O O . LYS A 1 82 ? 0.686 4.807 13.091 1.00 80.38 82 LYS A O 1
ATOM 694 N N . LYS A 1 83 ? 2.066 3.514 11.867 1.00 76.75 83 LYS A N 1
ATOM 695 C CA . LYS A 1 83 ? 2.239 2.364 12.797 1.00 76.75 83 LYS A CA 1
ATOM 696 C C . LYS A 1 83 ? 1.112 1.316 12.846 1.00 76.75 83 LYS A C 1
ATOM 698 O O . LYS A 1 83 ? 1.173 0.433 13.696 1.00 76.75 83 LYS A O 1
ATOM 703 N N . LYS A 1 84 ? 0.112 1.369 11.968 1.00 80.19 84 LYS A N 1
ATOM 704 C CA . LYS A 1 84 ? -0.866 0.282 11.789 1.00 80.19 84 LYS A CA 1
ATOM 705 C C . LYS A 1 84 ? -0.305 -0.788 10.855 1.00 80.19 84 LYS A C 1
ATOM 707 O O . LYS A 1 84 ? 0.443 -0.461 9.944 1.00 80.19 84 LYS A O 1
ATOM 712 N N . ASP A 1 85 ? -0.681 -2.047 11.050 1.00 82.44 85 ASP A N 1
ATOM 713 C CA . ASP A 1 85 ? -0.262 -3.140 10.154 1.00 82.44 85 ASP A CA 1
ATOM 714 C C . ASP A 1 85 ? -1.167 -3.284 8.924 1.00 82.44 85 ASP A C 1
ATOM 716 O O . ASP A 1 85 ? -0.745 -3.795 7.886 1.00 82.44 85 ASP A O 1
ATOM 720 N N . LYS A 1 86 ? -2.403 -2.793 9.034 1.00 86.62 86 LYS A N 1
ATOM 721 C CA . LYS A 1 86 ? -3.416 -2.818 7.983 1.00 86.62 86 LYS A CA 1
ATOM 722 C C . LYS A 1 86 ? -4.303 -1.583 8.038 1.00 86.62 86 LYS A C 1
ATOM 724 O O . LYS A 1 86 ? -4.477 -1.005 9.113 1.00 86.62 86 LYS A O 1
ATOM 729 N N . ILE A 1 87 ? -4.862 -1.219 6.892 1.00 89.19 87 ILE A N 1
ATOM 730 C CA . ILE A 1 87 ? -5.830 -0.132 6.743 1.00 89.19 87 ILE A CA 1
ATOM 731 C C . ILE A 1 87 ? -7.056 -0.632 5.985 1.00 89.19 87 ILE A C 1
ATOM 733 O O . ILE A 1 87 ? -6.938 -1.478 5.101 1.00 89.19 87 ILE A O 1
ATOM 737 N N . ASN A 1 88 ? -8.233 -0.128 6.343 1.00 89.31 88 ASN A N 1
ATOM 738 C CA . ASN A 1 88 ? -9.461 -0.394 5.592 1.00 89.31 88 ASN A CA 1
ATOM 739 C C . ASN A 1 88 ? -9.716 0.699 4.532 1.00 89.31 88 ASN A C 1
ATOM 741 O O . ASN A 1 88 ? -9.005 1.705 4.469 1.00 89.31 88 ASN A O 1
ATOM 745 N N . PHE A 1 89 ? -10.744 0.511 3.700 1.00 86.00 89 PHE A N 1
ATOM 746 C CA . PHE A 1 89 ? -11.086 1.462 2.636 1.00 86.00 89 PHE A CA 1
ATOM 747 C C . PHE A 1 89 ? -11.393 2.881 3.150 1.00 86.00 89 PHE A C 1
ATOM 749 O O . PHE A 1 89 ? -10.946 3.859 2.554 1.00 86.00 89 PHE A O 1
ATOM 756 N N . GLU A 1 90 ? -12.108 3.013 4.271 1.00 85.44 90 GLU A N 1
ATOM 757 C CA . GLU A 1 90 ? -12.445 4.323 4.848 1.00 85.44 90 GLU A CA 1
ATOM 758 C C . GLU A 1 90 ? -11.191 5.074 5.313 1.00 85.44 90 GLU A C 1
ATOM 760 O O . GLU A 1 90 ? -11.035 6.265 5.052 1.00 85.44 90 GLU A O 1
ATOM 765 N N . GLU A 1 91 ? -10.264 4.369 5.960 1.00 86.06 91 GLU A N 1
ATOM 766 C CA . GLU A 1 91 ? -8.978 4.918 6.385 1.00 86.06 91 GLU A CA 1
ATOM 767 C C . GLU A 1 91 ? -8.111 5.298 5.183 1.00 86.06 91 GLU A C 1
ATOM 769 O O . GLU A 1 91 ? -7.494 6.364 5.185 1.00 86.06 91 GLU A O 1
ATOM 774 N N . PHE A 1 92 ? -8.096 4.467 4.137 1.00 84.56 92 PHE A N 1
ATOM 775 C CA . PHE A 1 92 ? -7.391 4.752 2.888 1.00 84.56 92 PHE A CA 1
ATOM 776 C C . PHE A 1 92 ? -7.918 6.029 2.220 1.00 84.56 92 PHE A C 1
ATOM 778 O O . PHE A 1 92 ? -7.136 6.894 1.815 1.00 84.56 92 PHE A O 1
ATOM 785 N N . GLN A 1 93 ? -9.240 6.189 2.162 1.00 84.00 93 GLN A N 1
ATOM 786 C CA . GLN A 1 93 ? -9.873 7.386 1.619 1.00 84.00 93 GLN A CA 1
ATOM 787 C C . GLN A 1 93 ? -9.544 8.627 2.458 1.00 84.00 93 GLN A C 1
ATOM 789 O O . GLN A 1 93 ? -9.120 9.639 1.904 1.00 84.00 93 GLN A O 1
ATOM 794 N N . GLN A 1 94 ? -9.647 8.537 3.787 1.00 83.88 94 GLN A N 1
ATOM 795 C CA . GLN A 1 94 ? -9.300 9.642 4.685 1.00 83.88 94 GLN A CA 1
ATOM 796 C C . GLN A 1 94 ? -7.836 10.066 4.544 1.00 83.88 94 GLN A C 1
ATOM 798 O O . GLN A 1 94 ? -7.533 11.258 4.575 1.00 83.88 94 GLN A O 1
ATOM 803 N N . ILE A 1 95 ? -6.905 9.120 4.402 1.00 81.31 95 ILE A N 1
ATOM 804 C CA . ILE A 1 95 ? -5.487 9.440 4.192 1.00 81.31 95 ILE A CA 1
ATOM 805 C C . ILE A 1 95 ? -5.308 10.209 2.878 1.00 81.31 95 ILE A C 1
ATOM 807 O O . ILE A 1 95 ? -4.646 11.247 2.875 1.00 81.31 95 ILE A O 1
ATOM 811 N N . ASN A 1 96 ? -5.930 9.752 1.790 1.00 77.06 96 ASN A N 1
ATOM 812 C CA . ASN A 1 96 ? -5.818 10.410 0.489 1.00 77.06 96 ASN A CA 1
ATOM 813 C C . ASN A 1 96 ? -6.473 11.797 0.468 1.00 77.06 96 ASN A C 1
ATOM 815 O O . ASN A 1 96 ? -5.906 12.723 -0.108 1.00 77.06 96 ASN A O 1
ATOM 819 N N . GLU A 1 97 ? -7.623 11.975 1.119 1.00 79.19 97 GLU A N 1
ATOM 820 C CA . GLU A 1 97 ? -8.291 13.280 1.221 1.00 79.19 97 GLU A CA 1
ATOM 821 C C . GLU A 1 97 ? -7.475 14.280 2.053 1.00 79.19 97 GLU A C 1
ATOM 823 O O . GLU A 1 97 ? -7.335 15.439 1.659 1.00 79.19 97 GLU A O 1
ATOM 828 N N . ASN A 1 98 ? -6.876 13.825 3.158 1.00 72.50 98 ASN A N 1
ATOM 829 C CA . ASN A 1 98 ? -6.026 14.663 4.005 1.00 72.50 98 ASN A CA 1
ATOM 830 C C . ASN A 1 98 ? -4.717 15.068 3.310 1.00 72.50 98 ASN A C 1
ATOM 832 O O . ASN A 1 98 ? -4.267 16.188 3.501 1.00 72.50 98 ASN A O 1
ATOM 836 N N . ILE A 1 99 ? -4.118 14.185 2.501 1.00 65.62 99 ILE A N 1
ATOM 837 C CA . ILE A 1 99 ? -2.904 14.503 1.726 1.00 65.62 99 ILE A CA 1
ATOM 838 C C . ILE A 1 99 ? -3.224 15.410 0.528 1.00 65.62 99 ILE A C 1
ATOM 840 O O . ILE A 1 99 ? -2.402 16.236 0.159 1.00 65.62 99 ILE A O 1
ATOM 844 N N . THR A 1 100 ? -4.402 15.270 -0.087 1.00 57.59 100 THR A N 1
ATOM 845 C CA . THR A 1 100 ? -4.808 16.080 -1.255 1.00 57.59 100 THR A CA 1
ATOM 846 C C . THR A 1 100 ? -5.241 17.503 -0.874 1.00 57.59 100 THR A C 1
ATOM 848 O O . THR A 1 100 ? -5.345 18.364 -1.746 1.00 57.59 100 THR A O 1
ATOM 851 N N . SER A 1 101 ? -5.531 17.750 0.407 1.00 54.00 101 SER A N 1
ATOM 852 C CA . SER A 1 101 ? -6.006 19.050 0.902 1.00 54.00 101 SER A CA 1
ATOM 853 C C . SER A 1 101 ? -4.891 20.000 1.374 1.00 54.00 101 SER A C 1
ATOM 855 O O . SER A 1 101 ? -5.210 21.143 1.700 1.00 54.00 101 SER A O 1
ATOM 857 N N . ASP A 1 102 ? -3.631 19.548 1.401 1.00 45.44 102 ASP A N 1
ATOM 858 C CA . ASP A 1 102 ? -2.414 20.363 1.617 1.00 45.44 102 ASP A CA 1
ATOM 859 C C . ASP A 1 102 ? -1.753 20.712 0.268 1.00 45.44 102 ASP A C 1
ATOM 861 O O . ASP A 1 102 ? -1.282 21.863 0.107 1.00 45.44 102 ASP A O 1
#

Radius of gyration: 17.93 Å; chains: 1; bounding box: 52×32×39 Å

Sequence (102 aa):
YYSNFDTQTRLVFDIYDFDKDGFVTKEDVRIILSYIPSLKKKRRDHSHKEGLYDQEGGGQEDFNMRIQIQDEISQLIDITFKKKDKINFEEFQQINENITSD

pLDDT: mean 71.81, std 16.1, range [39.72, 89.5]

Foldseek 3Di:
DVVPVLVVLVVVVCQLPVVVPQKHFLVSQLVVQLPPCVLLDPDPDDDDDDDPPDDDDPVVVSVVSSVVSSVVSVVVSCVLQVPPRIDGSVSSVVSVVVVVVD